Protein AF-A0A532B551-F1 (afdb_monomer)

pLDDT: mean 84.04, std 12.58, range [44.84, 96.31]

Foldseek 3Di:
DDPPDPVPPDDDCPDPDLLNLNVLVVVLVVQLVCLVVPHDPVRSVVSNVVSVVVSVVSVLVNCVVVVVVVCVVCVVVVVCCCVVPVVVVVVVVVLLQWPDDPVDPDTHGNGCPSVVCVVVVD

Structure (mmCIF, N/CA/C/O backbone):
data_AF-A0A532B551-F1
#
_entry.id   AF-A0A532B551-F1
#
loop_
_atom_site.group_PDB
_atom_site.id
_atom_site.type_symbol
_atom_site.label_atom_id
_atom_site.label_alt_id
_atom_site.label_comp_id
_atom_site.label_asym_id
_atom_site.label_entity_id
_atom_site.label_seq_id
_atom_site.pdbx_PDB_ins_code
_atom_site.Cartn_x
_atom_site.Cartn_y
_atom_site.Cartn_z
_atom_site.occupancy
_atom_site.B_iso_or_equiv
_atom_site.auth_seq_id
_atom_site.auth_comp_id
_atom_site.auth_asym_id
_atom_site.auth_atom_id
_atom_site.pdbx_PDB_model_num
ATOM 1 N N . MET A 1 1 ? 12.283 9.117 -51.053 1.00 44.84 1 MET A N 1
ATOM 2 C CA . MET A 1 1 ? 12.374 9.453 -49.616 1.00 44.84 1 MET A CA 1
ATOM 3 C C . MET A 1 1 ? 10.983 9.312 -49.015 1.00 44.84 1 MET A C 1
ATOM 5 O O . MET A 1 1 ? 10.201 10.249 -49.059 1.00 44.84 1 MET A O 1
ATOM 9 N N . THR A 1 2 ? 10.608 8.110 -48.581 1.00 48.84 2 THR A N 1
ATOM 10 C CA . THR A 1 2 ? 9.280 7.843 -48.010 1.00 48.84 2 THR A CA 1
ATOM 11 C C . THR A 1 2 ? 9.303 8.179 -46.524 1.00 48.84 2 THR A C 1
ATOM 13 O O . THR A 1 2 ? 10.006 7.529 -45.753 1.00 48.84 2 THR A O 1
ATOM 16 N N . ALA A 1 3 ? 8.567 9.220 -46.138 1.00 53.78 3 ALA A N 1
ATOM 17 C CA . ALA A 1 3 ? 8.387 9.612 -44.749 1.00 53.78 3 ALA A CA 1
ATOM 18 C C . ALA A 1 3 ? 7.660 8.487 -43.997 1.00 53.78 3 ALA A C 1
ATOM 20 O O . ALA A 1 3 ? 6.463 8.274 -44.181 1.00 53.78 3 ALA A O 1
ATOM 21 N N . VAL A 1 4 ? 8.396 7.742 -43.174 1.00 55.06 4 VAL A N 1
ATOM 22 C CA . VAL A 1 4 ? 7.812 6.784 -42.234 1.00 55.06 4 VAL A CA 1
ATOM 23 C C . VAL A 1 4 ? 7.022 7.598 -41.214 1.00 55.06 4 VAL A C 1
ATOM 25 O O . VAL A 1 4 ? 7.591 8.385 -40.459 1.00 55.06 4 VAL A O 1
ATOM 28 N N . SER A 1 5 ? 5.698 7.469 -41.248 1.00 45.75 5 SER A N 1
ATOM 29 C CA . SER A 1 5 ? 4.782 8.209 -40.386 1.00 45.75 5 SER A CA 1
ATOM 30 C C . SER A 1 5 ? 5.103 7.938 -38.911 1.00 45.75 5 SER A C 1
ATOM 32 O O . SER A 1 5 ? 5.041 6.805 -38.437 1.00 45.75 5 SER A O 1
ATOM 34 N N . SER A 1 6 ? 5.433 8.990 -38.165 1.00 52.47 6 SER A N 1
ATOM 35 C CA . SER A 1 6 ? 5.778 8.973 -36.734 1.00 52.47 6 SER A CA 1
ATOM 36 C C . SER A 1 6 ? 4.590 8.673 -35.800 1.00 52.47 6 SER A C 1
ATOM 38 O O . SER A 1 6 ? 4.718 8.736 -34.578 1.00 52.47 6 SER A O 1
ATOM 40 N N . THR A 1 7 ? 3.437 8.289 -36.349 1.00 48.28 7 THR A N 1
ATOM 41 C CA . THR A 1 7 ? 2.180 8.007 -35.640 1.00 48.28 7 THR A CA 1
ATOM 42 C C . THR A 1 7 ? 2.177 6.711 -34.815 1.00 48.28 7 THR A C 1
ATOM 44 O O . THR A 1 7 ? 1.197 6.446 -34.125 1.00 48.28 7 THR A O 1
ATOM 47 N N . LEU A 1 8 ? 3.255 5.914 -34.820 1.00 50.75 8 LEU A N 1
ATOM 48 C CA . LEU A 1 8 ? 3.333 4.622 -34.110 1.00 50.75 8 LEU A CA 1
ATOM 49 C C . LEU A 1 8 ? 4.104 4.648 -32.772 1.00 50.75 8 LEU A C 1
ATOM 51 O O . LEU A 1 8 ? 4.277 3.607 -32.143 1.00 50.75 8 LEU A O 1
ATOM 55 N N . LEU A 1 9 ? 4.566 5.811 -32.299 1.0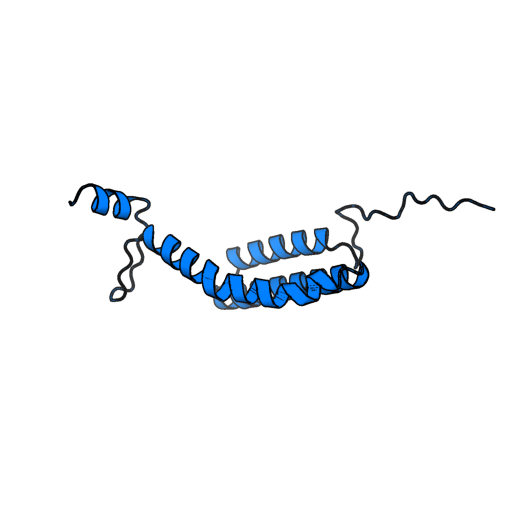0 56.19 9 LEU A N 1
ATOM 56 C CA . LEU A 1 9 ? 5.456 5.908 -31.125 1.00 56.19 9 LEU A CA 1
ATOM 57 C C . LEU A 1 9 ? 4.754 5.922 -29.756 1.00 56.19 9 LEU A C 1
ATOM 59 O O . LEU A 1 9 ? 5.426 5.940 -28.723 1.00 56.19 9 LEU A O 1
ATOM 63 N N . THR A 1 10 ? 3.420 5.892 -29.705 1.00 57.84 10 THR A N 1
ATOM 64 C CA . THR A 1 10 ? 2.677 5.816 -28.438 1.00 57.84 10 THR A CA 1
ATOM 65 C C . THR A 1 10 ? 1.976 4.461 -28.333 1.00 57.84 10 THR A C 1
ATOM 67 O O . THR A 1 10 ? 1.004 4.227 -29.052 1.00 57.84 10 THR A O 1
ATOM 70 N N . PRO A 1 11 ? 2.433 3.539 -27.463 1.00 58.88 11 PRO A N 1
ATOM 71 C CA . PRO A 1 11 ? 1.747 2.265 -27.286 1.00 58.88 11 PRO A CA 1
ATOM 72 C C . PRO A 1 11 ? 0.320 2.530 -26.807 1.00 58.88 11 PRO A C 1
ATOM 74 O O . PRO A 1 11 ? 0.107 3.247 -25.824 1.00 58.88 11 PRO A O 1
ATOM 77 N N . ARG A 1 12 ? -0.664 1.932 -27.484 1.00 69.62 12 ARG A N 1
ATOM 78 C CA . ARG A 1 12 ? -2.026 1.842 -26.949 1.00 69.62 12 ARG A CA 1
ATOM 79 C C . ARG A 1 12 ? -1.975 1.164 -25.581 1.00 69.62 12 ARG A C 1
ATOM 81 O O . ARG A 1 12 ? -1.184 0.249 -25.374 1.00 69.62 12 ARG A O 1
ATOM 88 N N . LEU A 1 13 ? -2.845 1.585 -24.663 1.00 61.78 13 LEU A N 1
ATOM 89 C CA . LEU A 1 13 ? -2.905 1.055 -23.293 1.00 61.78 13 LEU A CA 1
ATOM 90 C C . LEU A 1 13 ? -3.001 -0.478 -23.248 1.00 61.78 13 LEU A C 1
ATOM 92 O O . LEU A 1 13 ? -2.444 -1.089 -22.346 1.00 61.78 13 LEU A O 1
ATOM 96 N N . THR A 1 14 ? -3.636 -1.088 -24.248 1.00 67.88 14 THR A N 1
ATOM 97 C CA . THR A 1 14 ? -3.858 -2.534 -24.374 1.00 67.88 14 THR A CA 1
ATOM 98 C C . THR A 1 14 ? -2.829 -3.259 -25.244 1.00 67.88 14 THR A C 1
ATOM 100 O O . THR A 1 14 ? -2.946 -4.464 -25.451 1.00 67.88 14 THR A O 1
ATOM 103 N N . ALA A 1 15 ? -1.823 -2.560 -25.778 1.00 74.06 15 ALA A N 1
ATOM 104 C CA . ALA A 1 15 ? -0.802 -3.193 -26.602 1.00 74.06 15 ALA A CA 1
ATOM 105 C C . ALA A 1 15 ? 0.073 -4.107 -25.731 1.00 74.06 15 ALA A C 1
ATOM 107 O O . ALA A 1 15 ? 0.720 -3.641 -24.786 1.00 74.06 15 ALA A O 1
ATOM 108 N N . VAL A 1 16 ? 0.094 -5.400 -26.063 1.00 70.06 16 VAL A N 1
ATOM 109 C CA . VAL A 1 16 ? 0.930 -6.410 -25.404 1.00 70.06 16 VAL A CA 1
ATOM 110 C C . VAL A 1 16 ? 2.352 -6.279 -25.945 1.00 70.06 16 VAL A C 1
ATOM 112 O O . VAL A 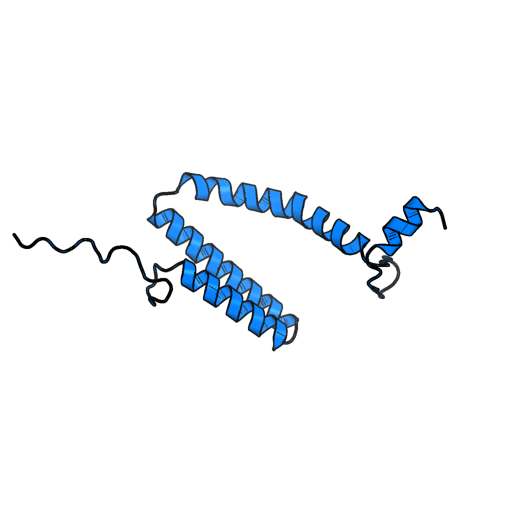1 16 ? 2.759 -6.965 -26.876 1.00 70.06 16 VAL A O 1
ATOM 115 N N . VAL A 1 17 ? 3.091 -5.317 -25.396 1.00 71.88 17 VAL A N 1
ATOM 116 C CA . VAL A 1 17 ? 4.489 -5.048 -25.747 1.00 71.88 17 VAL A CA 1
ATOM 117 C C . VAL A 1 17 ? 5.277 -4.856 -24.458 1.00 71.88 17 VAL A C 1
ATOM 119 O O . VAL A 1 17 ? 4.804 -4.191 -23.536 1.00 71.88 17 VAL A O 1
ATOM 122 N N . ALA A 1 18 ? 6.503 -5.381 -24.403 1.00 64.81 18 ALA A N 1
ATOM 123 C CA . ALA A 1 18 ? 7.356 -5.369 -23.210 1.00 64.81 18 ALA A CA 1
ATOM 124 C C . ALA A 1 18 ? 7.613 -3.967 -22.610 1.00 64.81 18 ALA A C 1
ATOM 126 O O . ALA A 1 18 ? 7.991 -3.851 -21.450 1.00 64.81 18 ALA A O 1
ATOM 127 N N . HIS A 1 19 ? 7.397 -2.887 -23.370 1.00 69.19 19 HIS A N 1
ATOM 128 C CA . HIS A 1 19 ? 7.596 -1.511 -22.903 1.00 69.19 19 HIS A CA 1
ATOM 129 C C . HIS A 1 19 ? 6.322 -0.829 -22.358 1.00 69.19 19 HIS A C 1
ATOM 131 O O . HIS A 1 19 ? 6.354 0.363 -22.025 1.00 69.19 19 HIS A O 1
ATOM 137 N N . ASN A 1 20 ? 5.185 -1.530 -22.294 1.00 80.19 20 ASN A N 1
ATOM 138 C CA . ASN A 1 20 ? 3.919 -0.969 -21.820 1.00 80.19 20 ASN A CA 1
ATOM 139 C C . ASN A 1 20 ? 3.773 -1.105 -20.293 1.00 80.19 20 ASN A C 1
ATOM 141 O O . ASN A 1 20 ? 3.027 -1.935 -19.776 1.00 80.19 20 ASN A O 1
ATOM 145 N N . TRP A 1 21 ? 4.483 -0.244 -19.561 1.00 76.94 21 TRP A N 1
ATOM 146 C CA . TRP A 1 21 ? 4.469 -0.225 -18.092 1.00 76.94 21 TRP A CA 1
ATOM 147 C C . TRP A 1 21 ? 3.070 0.021 -17.490 1.00 76.94 21 TRP A C 1
ATOM 149 O O . TRP A 1 21 ? 2.787 -0.449 -16.393 1.00 76.94 21 TRP A O 1
ATOM 159 N N . LYS A 1 22 ? 2.167 0.704 -18.213 1.00 79.69 22 LYS A N 1
ATOM 160 C CA . LYS A 1 22 ? 0.785 0.948 -17.762 1.00 79.69 22 LYS A CA 1
ATOM 161 C C . LYS A 1 22 ? -0.035 -0.342 -17.724 1.00 79.69 22 LYS A C 1
ATOM 163 O O . LYS A 1 22 ? -0.751 -0.580 -16.756 1.00 79.69 22 LYS A O 1
ATOM 168 N N . LEU A 1 23 ? 0.104 -1.185 -18.750 1.00 82.94 23 LEU A N 1
ATOM 169 C CA . LEU A 1 23 ? -0.520 -2.508 -18.780 1.00 82.94 23 LEU A CA 1
ATOM 170 C C . LEU A 1 23 ? 0.059 -3.411 -17.689 1.00 82.94 23 LEU A C 1
ATOM 172 O O . LEU A 1 23 ? -0.702 -4.104 -17.025 1.00 82.94 23 LEU A O 1
ATOM 176 N N . ALA A 1 24 ? 1.372 -3.348 -17.446 1.00 81.50 24 ALA A N 1
ATOM 177 C CA . ALA A 1 24 ? 2.004 -4.104 -16.364 1.00 81.50 24 ALA A CA 1
ATOM 178 C C . ALA A 1 24 ? 1.411 -3.756 -14.986 1.00 81.50 24 ALA A C 1
ATOM 180 O O . ALA A 1 24 ? 1.109 -4.661 -14.213 1.00 81.50 24 ALA A O 1
ATOM 181 N N . ILE A 1 25 ? 1.169 -2.470 -14.699 1.00 83.94 25 ILE A N 1
ATOM 182 C CA . ILE A 1 25 ? 0.495 -2.050 -13.458 1.00 83.94 25 ILE A CA 1
ATOM 183 C C . ILE A 1 25 ? -0.935 -2.573 -13.407 1.00 83.94 25 ILE A C 1
ATOM 185 O O . ILE A 1 25 ? -1.335 -3.133 -12.393 1.00 83.94 25 ILE A O 1
ATOM 189 N N . ALA A 1 26 ? -1.704 -2.406 -14.485 1.00 85.06 26 ALA A N 1
ATOM 190 C CA . ALA A 1 26 ? -3.090 -2.860 -14.520 1.00 85.06 26 ALA A CA 1
ATOM 191 C C . ALA A 1 26 ? -3.188 -4.373 -14.267 1.00 85.06 26 ALA A C 1
ATOM 193 O O . ALA A 1 26 ? -3.973 -4.811 -13.428 1.00 85.06 26 ALA A O 1
ATOM 194 N N . VAL A 1 27 ? -2.333 -5.162 -14.921 1.00 85.69 27 VAL A N 1
ATOM 195 C CA . VAL A 1 27 ? -2.238 -6.610 -14.702 1.00 85.69 27 VAL A CA 1
ATOM 196 C C . VAL A 1 27 ? -1.826 -6.916 -13.266 1.00 85.69 27 VAL A C 1
ATOM 198 O O . VAL A 1 27 ? -2.460 -7.747 -12.627 1.00 85.69 27 VAL A O 1
ATOM 201 N N . ALA A 1 28 ? -0.818 -6.232 -12.724 1.00 85.12 28 ALA A N 1
ATOM 202 C CA . ALA A 1 28 ? -0.366 -6.474 -11.359 1.00 85.12 28 ALA A CA 1
ATOM 203 C C . ALA A 1 28 ? -1.445 -6.168 -10.311 1.00 85.12 28 ALA A C 1
ATOM 205 O O . ALA A 1 28 ? -1.588 -6.925 -9.350 1.00 85.12 28 ALA A O 1
ATOM 206 N N . VAL A 1 29 ? -2.234 -5.107 -10.507 1.00 88.19 29 VAL A N 1
ATOM 207 C CA . VAL A 1 29 ? -3.381 -4.774 -9.649 1.00 88.19 29 VAL A CA 1
ATOM 208 C C . VAL A 1 29 ? -4.432 -5.881 -9.713 1.00 88.19 29 VAL A C 1
ATOM 210 O O . VAL A 1 29 ? -4.873 -6.361 -8.671 1.00 88.19 29 VAL A O 1
ATOM 213 N N . VAL A 1 30 ? -4.783 -6.338 -10.918 1.00 88.31 30 VAL A N 1
ATOM 214 C CA . VAL A 1 30 ? -5.769 -7.412 -11.118 1.00 88.31 30 VAL A CA 1
ATOM 215 C C . VAL A 1 30 ? -5.293 -8.726 -10.492 1.00 88.31 30 VAL A C 1
ATOM 217 O O . VAL A 1 30 ? -6.028 -9.334 -9.719 1.00 88.31 30 VAL A O 1
ATOM 220 N N . VAL A 1 31 ? -4.051 -9.140 -10.756 1.00 88.88 31 VAL A N 1
ATOM 221 C CA . VAL A 1 31 ? -3.457 -10.364 -10.192 1.00 88.88 31 VAL A CA 1
ATOM 222 C C . VAL A 1 31 ? -3.420 -10.300 -8.666 1.00 88.88 31 VAL A C 1
ATOM 224 O O . VAL A 1 31 ? -3.758 -11.280 -8.001 1.00 88.88 31 VAL A O 1
ATOM 227 N N . SER A 1 32 ? -3.071 -9.143 -8.101 1.00 84.56 32 SER A N 1
ATOM 228 C CA . SER A 1 32 ? -3.031 -8.955 -6.648 1.00 84.56 32 SER A CA 1
ATOM 229 C C . SER A 1 32 ? -4.432 -9.037 -6.034 1.00 84.56 32 SER A C 1
ATOM 231 O O . SER A 1 32 ? -4.618 -9.733 -5.038 1.00 84.56 32 SER A O 1
ATOM 233 N N . ALA A 1 33 ? -5.434 -8.400 -6.649 1.00 88.06 33 ALA A N 1
ATOM 234 C CA . ALA A 1 33 ? -6.821 -8.453 -6.185 1.00 88.06 33 ALA A CA 1
ATOM 235 C C . ALA A 1 33 ? -7.394 -9.880 -6.224 1.00 88.06 33 ALA A C 1
ATOM 237 O O . ALA A 1 33 ? -7.979 -10.337 -5.242 1.00 88.06 33 ALA A O 1
ATOM 238 N N . ILE A 1 34 ? -7.164 -10.609 -7.321 1.00 87.44 34 ILE A N 1
ATOM 239 C CA . ILE A 1 34 ? -7.600 -12.006 -7.467 1.00 87.44 34 ILE A CA 1
ATOM 240 C C . ILE A 1 34 ? -6.925 -12.891 -6.412 1.00 87.44 34 ILE A C 1
ATOM 242 O O . ILE A 1 34 ? -7.582 -13.716 -5.781 1.00 87.44 34 ILE A O 1
ATOM 246 N N . SER A 1 35 ? -5.629 -12.684 -6.172 1.00 83.69 35 SER A N 1
ATOM 247 C CA . SER A 1 35 ? -4.873 -13.467 -5.188 1.00 83.69 35 SER A CA 1
ATOM 248 C C . SER A 1 35 ? -5.345 -13.224 -3.757 1.00 83.69 35 SER A C 1
ATOM 250 O O . SER A 1 35 ? -5.412 -14.163 -2.970 1.00 83.69 35 SER A O 1
ATOM 252 N N . MET A 1 36 ? -5.693 -11.985 -3.404 1.00 82.50 36 MET A N 1
ATOM 253 C CA . MET A 1 36 ? -6.242 -11.667 -2.080 1.00 82.50 36 MET A CA 1
ATOM 254 C C . MET A 1 36 ? -7.640 -12.257 -1.863 1.00 82.50 36 MET A C 1
ATOM 256 O O . MET A 1 36 ? -7.958 -12.648 -0.746 1.00 82.50 36 MET A O 1
ATOM 260 N N . ALA A 1 37 ? -8.465 -12.333 -2.910 1.00 88.81 37 ALA A N 1
ATOM 261 C CA . ALA A 1 37 ? -9.833 -12.836 -2.797 1.00 88.81 37 ALA A CA 1
ATOM 262 C C . ALA A 1 37 ? -9.936 -14.372 -2.845 1.00 88.81 37 ALA A C 1
ATOM 264 O O . ALA A 1 37 ? -10.864 -14.935 -2.269 1.00 88.81 37 ALA A O 1
ATOM 265 N N . GLY A 1 38 ? -9.024 -15.045 -3.557 1.00 87.25 38 GLY A N 1
ATOM 266 C CA . GLY A 1 38 ? -9.164 -16.467 -3.891 1.00 87.25 38 GLY A CA 1
ATOM 267 C C . GLY A 1 38 ? -8.184 -17.426 -3.215 1.00 87.25 38 GLY A C 1
ATOM 268 O O . GLY A 1 38 ? -8.368 -18.635 -3.333 1.00 87.25 38 GLY A O 1
ATOM 269 N N . LEU A 1 39 ? -7.136 -16.931 -2.546 1.00 88.94 39 LEU A N 1
ATOM 270 C CA . LEU A 1 39 ? -6.067 -17.772 -1.995 1.00 88.94 39 LEU A CA 1
ATOM 271 C C . LEU A 1 39 ? -5.943 -17.641 -0.468 1.00 88.94 39 LEU A C 1
ATOM 273 O O . LEU A 1 39 ? -6.309 -16.613 0.102 1.00 88.94 39 LEU A O 1
ATOM 277 N N . PRO A 1 40 ? -5.390 -18.664 0.215 1.00 91.12 40 PRO A N 1
ATOM 278 C CA . PRO A 1 40 ? -5.004 -18.546 1.616 1.00 91.12 40 PRO A CA 1
ATOM 279 C C . PRO A 1 40 ? -3.988 -17.417 1.815 1.00 91.12 40 PRO A C 1
ATOM 281 O O . PRO A 1 40 ? -3.074 -17.260 1.005 1.00 91.12 40 PRO A O 1
ATOM 284 N N . ALA A 1 41 ? -4.077 -16.704 2.943 1.00 86.62 41 ALA A N 1
ATOM 285 C CA . ALA A 1 41 ? -3.240 -15.534 3.238 1.00 86.62 41 ALA A CA 1
ATOM 286 C C . ALA A 1 41 ? -1.729 -15.791 3.078 1.00 86.62 41 ALA A C 1
ATOM 288 O O . ALA A 1 41 ? -1.003 -14.929 2.583 1.00 86.62 41 ALA A O 1
ATOM 289 N N . ALA A 1 42 ? -1.264 -16.994 3.433 1.00 88.69 42 ALA A N 1
ATOM 290 C CA . ALA A 1 42 ? 0.131 -17.397 3.267 1.00 88.69 42 ALA A CA 1
ATOM 291 C C . ALA A 1 42 ? 0.585 -17.368 1.797 1.00 88.69 42 ALA A C 1
ATOM 293 O O . ALA A 1 42 ? 1.715 -16.986 1.513 1.00 88.69 42 ALA A O 1
ATOM 294 N N . VAL A 1 43 ? -0.292 -17.740 0.861 1.00 87.94 43 VAL A N 1
ATOM 295 C CA . VAL A 1 43 ? -0.003 -17.738 -0.579 1.00 87.94 43 VAL A CA 1
ATOM 296 C C . VAL A 1 43 ? -0.196 -16.338 -1.154 1.00 87.94 43 VAL A C 1
ATOM 298 O O . VAL A 1 43 ? 0.668 -15.857 -1.888 1.00 87.94 43 VAL A O 1
ATOM 301 N N . SER A 1 44 ? -1.282 -15.649 -0.784 1.00 86.75 44 SER A N 1
ATOM 302 C CA . SER A 1 44 ? -1.567 -14.289 -1.260 1.00 86.75 44 SER A CA 1
ATOM 303 C C . SER A 1 44 ? -0.427 -13.322 -0.936 1.00 86.75 44 SER A C 1
ATOM 305 O O . SER A 1 44 ? -0.091 -12.493 -1.777 1.00 86.75 44 SER A O 1
ATOM 307 N N . PHE A 1 45 ? 0.215 -13.460 0.231 1.00 87.00 45 PHE A N 1
ATOM 308 C CA . PHE A 1 45 ? 1.376 -12.652 0.617 1.00 87.00 45 PHE A CA 1
ATOM 309 C C . PHE A 1 45 ? 2.527 -12.752 -0.397 1.00 87.00 45 PHE A C 1
ATOM 311 O O . PHE A 1 45 ? 3.000 -11.730 -0.898 1.00 87.00 45 PHE A O 1
ATOM 318 N N . TRP A 1 46 ? 2.945 -13.973 -0.746 1.00 90.56 46 TRP A N 1
ATOM 319 C CA . TRP A 1 46 ? 4.037 -14.187 -1.700 1.00 90.56 46 TRP A CA 1
ATOM 320 C C . TRP A 1 46 ? 3.672 -13.728 -3.105 1.00 90.56 46 TRP A C 1
ATOM 322 O O . TRP A 1 46 ? 4.508 -13.131 -3.784 1.00 90.56 46 TRP A O 1
ATOM 332 N N . VAL A 1 47 ? 2.427 -13.965 -3.530 1.00 89.19 47 VAL A N 1
ATOM 333 C CA . VAL A 1 47 ? 1.974 -13.536 -4.856 1.00 89.19 47 VAL A CA 1
ATOM 334 C C . VAL A 1 47 ? 1.974 -12.016 -4.953 1.00 89.19 47 VAL A C 1
ATOM 336 O O . VAL A 1 47 ? 2.588 -11.488 -5.873 1.00 89.19 47 VAL A O 1
ATOM 339 N N . VAL A 1 48 ? 1.379 -11.313 -3.984 1.00 87.69 48 VAL A N 1
ATOM 340 C CA . VAL A 1 48 ? 1.353 -9.840 -3.951 1.00 87.69 48 VAL A CA 1
ATOM 341 C C . VAL A 1 48 ? 2.768 -9.261 -3.885 1.00 87.69 48 VAL A C 1
ATOM 343 O O . VAL A 1 48 ? 3.074 -8.303 -4.597 1.00 87.69 48 VAL A O 1
ATOM 346 N N . GLY A 1 49 ? 3.653 -9.859 -3.082 1.00 89.06 49 GLY A N 1
ATOM 347 C CA . GLY A 1 49 ? 5.063 -9.472 -3.026 1.00 89.06 49 GLY A CA 1
ATOM 348 C C . GLY A 1 49 ? 5.767 -9.629 -4.377 1.00 89.06 49 GLY A C 1
ATOM 349 O O . GLY A 1 49 ? 6.465 -8.715 -4.824 1.00 89.06 49 GLY A O 1
ATOM 350 N N . ALA A 1 50 ? 5.533 -10.744 -5.072 1.00 89.94 50 ALA A N 1
ATOM 351 C CA . ALA A 1 50 ? 6.085 -10.989 -6.399 1.00 89.94 50 ALA A CA 1
ATOM 352 C C . ALA A 1 50 ? 5.543 -9.997 -7.442 1.00 89.94 50 ALA A C 1
ATOM 354 O O . ALA A 1 50 ? 6.331 -9.432 -8.205 1.00 89.94 50 ALA A O 1
ATOM 355 N N . THR A 1 51 ? 4.235 -9.710 -7.461 1.00 89.75 51 THR A N 1
ATOM 356 C CA . THR A 1 51 ? 3.676 -8.691 -8.368 1.00 89.75 51 THR A CA 1
ATOM 357 C C . THR A 1 51 ? 4.238 -7.306 -8.077 1.00 89.75 51 THR A C 1
ATOM 359 O O . THR A 1 51 ? 4.587 -6.590 -9.016 1.00 89.75 51 THR A O 1
ATOM 362 N N . ALA A 1 52 ? 4.382 -6.927 -6.806 1.00 87.75 52 ALA A N 1
ATOM 363 C CA . ALA A 1 52 ? 4.982 -5.650 -6.428 1.00 87.75 52 ALA A CA 1
ATOM 364 C C . ALA A 1 52 ? 6.442 -5.538 -6.907 1.00 87.75 52 ALA A C 1
ATOM 366 O O . ALA A 1 52 ? 6.823 -4.514 -7.480 1.00 87.75 52 ALA A O 1
ATOM 367 N N . ALA A 1 53 ? 7.238 -6.601 -6.752 1.00 88.88 53 ALA A N 1
ATOM 368 C CA . ALA A 1 53 ? 8.618 -6.649 -7.234 1.00 88.88 53 ALA A CA 1
ATOM 369 C C . ALA A 1 53 ? 8.703 -6.535 -8.767 1.00 88.88 53 ALA A C 1
ATOM 371 O O . ALA A 1 53 ? 9.526 -5.779 -9.288 1.00 88.88 53 ALA A O 1
ATOM 372 N N . LEU A 1 54 ? 7.819 -7.223 -9.497 1.00 87.62 54 LEU A N 1
ATOM 373 C CA . LEU A 1 54 ? 7.745 -7.132 -10.959 1.00 87.62 54 LEU A CA 1
ATOM 374 C C . LEU A 1 54 ? 7.360 -5.725 -11.432 1.00 87.62 54 LEU A C 1
ATOM 376 O O . LEU A 1 54 ? 7.943 -5.218 -12.392 1.00 87.62 54 LEU A O 1
ATOM 380 N N . VAL A 1 55 ? 6.425 -5.065 -10.743 1.00 87.19 55 VAL A N 1
ATOM 381 C CA . VAL A 1 55 ? 6.060 -3.670 -11.026 1.00 87.19 55 VAL A CA 1
ATOM 382 C C . VAL A 1 55 ? 7.250 -2.744 -10.781 1.00 87.19 55 VAL A C 1
ATOM 384 O O . VAL A 1 55 ? 7.581 -1.945 -11.656 1.00 87.19 55 VAL A O 1
ATOM 387 N N . ALA A 1 56 ? 7.940 -2.879 -9.647 1.00 86.88 56 ALA A N 1
ATOM 388 C CA . ALA A 1 56 ? 9.134 -2.091 -9.342 1.00 86.88 56 ALA A CA 1
ATOM 389 C C . ALA A 1 56 ? 10.247 -2.290 -10.387 1.00 86.88 56 ALA A C 1
ATOM 391 O O . ALA A 1 56 ? 10.847 -1.314 -10.848 1.00 86.88 56 ALA A O 1
ATOM 392 N N . ALA A 1 57 ? 10.485 -3.529 -10.826 1.00 86.38 57 ALA A N 1
ATOM 393 C CA . ALA A 1 57 ? 11.432 -3.830 -11.897 1.00 86.38 57 ALA A CA 1
ATOM 394 C C . ALA A 1 57 ? 11.012 -3.175 -13.224 1.00 86.38 57 ALA A C 1
ATOM 396 O O . ALA A 1 57 ? 11.825 -2.504 -13.862 1.00 86.38 57 ALA A O 1
ATOM 397 N N . ALA A 1 58 ? 9.736 -3.283 -13.610 1.00 84.38 58 ALA A N 1
ATOM 398 C CA . ALA A 1 58 ? 9.210 -2.641 -14.813 1.00 84.38 58 ALA A CA 1
ATOM 399 C C . ALA A 1 58 ? 9.358 -1.110 -14.765 1.00 84.38 58 ALA A C 1
ATOM 401 O O . ALA A 1 58 ? 9.748 -0.497 -15.762 1.00 84.38 58 ALA A O 1
ATOM 402 N N . PHE A 1 59 ? 9.114 -0.488 -13.607 1.00 84.00 59 PHE A N 1
ATOM 403 C CA . PHE A 1 59 ? 9.350 0.941 -13.392 1.00 84.00 59 PHE A CA 1
ATOM 404 C C . PHE A 1 59 ? 10.825 1.310 -13.515 1.00 84.00 59 PHE A C 1
ATOM 406 O O . PHE A 1 59 ? 11.145 2.279 -14.202 1.00 84.00 59 PHE A O 1
ATOM 413 N N . THR A 1 60 ? 11.712 0.533 -12.895 1.00 84.25 60 THR A N 1
ATOM 414 C CA . THR A 1 60 ? 13.162 0.771 -12.901 1.00 84.25 60 THR A CA 1
ATOM 415 C C . THR A 1 60 ? 13.713 0.680 -14.323 1.00 84.25 60 THR A C 1
ATOM 417 O O . THR A 1 60 ? 14.385 1.600 -14.788 1.00 84.25 60 THR A O 1
ATOM 420 N N . VAL A 1 61 ? 13.343 -0.371 -15.063 1.00 83.00 61 VAL A N 1
ATOM 421 C CA . VAL A 1 61 ? 13.712 -0.563 -16.475 1.00 83.00 61 VAL A CA 1
ATOM 422 C C . VAL A 1 61 ? 13.142 0.553 -17.351 1.00 83.00 61 VAL A C 1
ATOM 424 O O . VAL A 1 61 ? 13.848 1.096 -18.202 1.00 83.00 61 VAL A O 1
ATOM 427 N N . ASN A 1 62 ? 11.880 0.938 -17.144 1.00 82.00 62 ASN A N 1
ATOM 428 C CA . ASN A 1 62 ? 11.258 2.022 -17.902 1.00 82.00 62 ASN A CA 1
ATOM 429 C C . ASN A 1 62 ? 11.915 3.383 -17.616 1.00 82.00 62 ASN A C 1
ATOM 431 O O . ASN A 1 62 ? 12.126 4.159 -18.546 1.00 82.00 62 ASN A O 1
ATOM 435 N N . ALA A 1 63 ? 12.255 3.680 -16.364 1.00 81.62 63 ALA A N 1
ATOM 436 C CA . ALA A 1 63 ? 12.903 4.931 -15.990 1.00 81.62 63 ALA A CA 1
ATOM 437 C C . ALA A 1 63 ? 14.361 4.991 -16.479 1.00 81.62 63 ALA A C 1
ATOM 439 O O . ALA A 1 63 ? 14.773 6.027 -17.001 1.00 81.62 63 ALA A O 1
ATOM 440 N N . TYR A 1 64 ? 15.091 3.872 -16.440 1.00 79.12 64 TYR A N 1
ATOM 441 C CA . TYR A 1 64 ? 16.421 3.750 -17.046 1.00 79.12 64 TYR A CA 1
ATOM 442 C C . TYR A 1 64 ? 16.370 3.961 -18.570 1.00 79.12 64 TYR A C 1
ATOM 444 O O . TYR A 1 64 ? 17.128 4.758 -19.119 1.00 79.12 64 TYR A O 1
ATOM 452 N N . ARG A 1 65 ? 15.409 3.324 -19.261 1.00 78.44 65 ARG A N 1
ATOM 453 C CA . ARG A 1 65 ? 15.205 3.463 -20.718 1.00 78.44 65 ARG A CA 1
ATOM 454 C C . ARG A 1 65 ? 14.823 4.886 -21.138 1.00 78.44 65 ARG A C 1
ATOM 456 O O . ARG A 1 65 ? 15.134 5.293 -22.250 1.00 78.44 65 ARG A O 1
ATOM 463 N N . ARG A 1 66 ? 14.128 5.632 -20.278 1.00 79.00 66 ARG A N 1
ATOM 464 C CA . ARG A 1 66 ? 13.717 7.024 -20.532 1.00 79.00 66 ARG A CA 1
ATOM 465 C C . ARG A 1 66 ? 14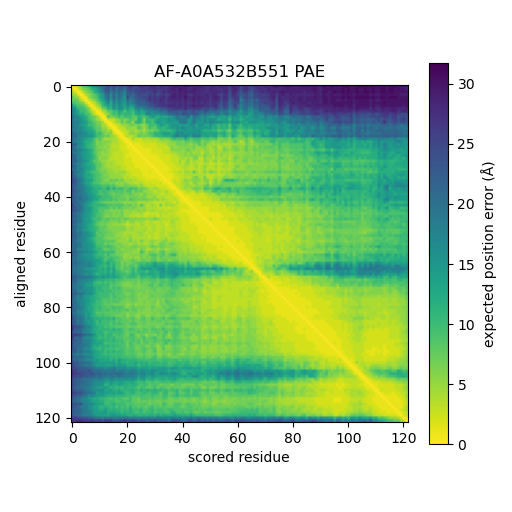.736 8.058 -20.032 1.00 79.00 66 ARG A C 1
ATOM 467 O O . ARG A 1 66 ? 14.404 9.235 -19.965 1.00 79.00 66 ARG A O 1
ATOM 474 N N . HIS A 1 67 ? 15.951 7.627 -19.680 1.00 77.50 67 HIS A N 1
ATOM 475 C CA . HIS A 1 67 ? 17.035 8.476 -19.174 1.00 77.50 67 HIS A CA 1
ATOM 476 C C . HIS A 1 67 ? 16.685 9.289 -17.906 1.00 77.50 67 HIS A C 1
ATOM 478 O O . HIS A 1 67 ? 17.299 10.318 -17.632 1.00 77.50 67 HIS A O 1
ATOM 484 N N . TYR A 1 68 ? 15.747 8.814 -17.075 1.00 79.44 68 TYR A N 1
ATOM 485 C CA . TYR A 1 68 ? 15.393 9.431 -15.786 1.00 79.44 68 TYR A CA 1
ATOM 486 C C . TYR A 1 68 ? 16.299 8.943 -14.641 1.00 79.44 68 TYR A C 1
ATOM 488 O O . TYR A 1 68 ? 15.825 8.480 -13.602 1.00 79.44 68 TYR A O 1
ATOM 496 N N . PHE A 1 69 ? 17.619 9.041 -14.815 1.00 79.38 69 PHE A N 1
ATOM 497 C CA . PHE A 1 69 ? 18.593 8.524 -13.842 1.00 79.38 69 PHE A CA 1
ATOM 498 C C . PHE A 1 69 ? 18.494 9.194 -12.466 1.00 79.38 69 PHE A C 1
ATOM 500 O O . PHE A 1 69 ? 18.622 8.518 -11.450 1.00 79.38 69 PHE A O 1
ATOM 507 N N . GLY A 1 70 ? 18.193 10.497 -12.420 1.00 87.19 70 GLY A N 1
ATOM 508 C CA . GLY A 1 70 ? 18.044 11.224 -11.156 1.00 87.19 70 GLY A CA 1
ATOM 509 C C . GLY A 1 70 ? 16.954 10.635 -10.255 1.00 87.19 70 GLY A C 1
ATOM 510 O O . GLY A 1 70 ? 17.170 10.454 -9.062 1.00 87.19 70 GLY A O 1
ATOM 511 N N . ALA A 1 71 ? 15.811 10.245 -10.827 1.00 85.88 71 ALA A N 1
ATOM 512 C CA . ALA A 1 71 ? 14.722 9.644 -10.059 1.00 85.88 71 ALA A CA 1
ATOM 513 C C . ALA A 1 71 ? 15.090 8.252 -9.515 1.00 85.88 71 ALA A C 1
ATOM 515 O O . ALA A 1 71 ? 14.730 7.936 -8.384 1.00 85.88 71 ALA A O 1
ATOM 516 N N . LEU A 1 72 ? 15.844 7.442 -10.274 1.00 88.44 72 LEU A N 1
ATOM 517 C CA . LEU A 1 72 ? 16.322 6.132 -9.808 1.00 88.44 72 LEU A CA 1
ATOM 518 C C . LEU A 1 72 ? 17.239 6.241 -8.586 1.00 88.44 72 LEU A C 1
ATOM 520 O O . LEU A 1 72 ? 17.199 5.368 -7.727 1.00 88.44 72 LEU A O 1
ATOM 524 N N . LEU A 1 73 ? 18.064 7.289 -8.514 1.00 91.06 73 LEU A N 1
ATOM 525 C CA . LEU A 1 73 ? 18.997 7.485 -7.401 1.00 91.06 73 LEU A CA 1
ATOM 526 C C . LEU A 1 73 ? 18.279 7.907 -6.115 1.00 91.06 73 LEU A C 1
ATOM 528 O O . LEU A 1 73 ? 18.675 7.503 -5.025 1.00 91.06 73 LEU A O 1
ATOM 532 N N . VAL A 1 74 ? 17.209 8.695 -6.237 1.00 92.25 74 VAL A N 1
ATOM 533 C CA . VAL A 1 74 ? 16.459 9.218 -5.083 1.00 92.25 74 VAL A CA 1
ATOM 534 C C . VAL A 1 74 ? 15.359 8.248 -4.624 1.00 92.25 74 VAL A C 1
ATOM 536 O O . VAL A 1 74 ? 15.005 8.231 -3.444 1.00 92.25 74 VAL A O 1
ATOM 539 N N . ALA A 1 75 ? 14.840 7.396 -5.514 1.00 92.00 75 ALA A N 1
ATOM 540 C CA . ALA A 1 75 ? 13.749 6.469 -5.206 1.00 92.00 75 ALA A CA 1
ATOM 541 C C . ALA A 1 75 ? 14.009 5.544 -3.994 1.00 92.00 75 ALA A C 1
ATOM 543 O O . ALA A 1 75 ? 13.107 5.439 -3.161 1.00 92.00 75 ALA A O 1
ATOM 544 N N . PRO A 1 76 ? 15.196 4.923 -3.810 1.00 92.25 76 PRO A N 1
ATOM 545 C CA . PRO A 1 76 ? 15.473 4.099 -2.631 1.00 92.25 76 PRO A CA 1
ATOM 546 C C . PRO A 1 76 ? 15.400 4.896 -1.325 1.00 92.25 76 PRO A C 1
ATOM 548 O O . PRO A 1 76 ? 14.841 4.416 -0.342 1.00 92.25 76 PRO A O 1
ATOM 551 N N . ALA A 1 77 ? 15.905 6.133 -1.322 1.00 95.19 77 ALA A N 1
ATOM 552 C CA . ALA A 1 77 ? 15.851 7.002 -0.150 1.00 95.19 77 ALA A CA 1
ATOM 553 C C . ALA A 1 77 ? 14.402 7.381 0.199 1.00 95.19 77 ALA A C 1
ATOM 555 O O . ALA A 1 77 ? 14.000 7.276 1.356 1.00 95.19 77 ALA A O 1
ATOM 556 N N . ILE A 1 78 ? 13.592 7.748 -0.802 1.00 94.62 78 ILE A N 1
ATOM 557 C CA . ILE A 1 78 ? 12.160 8.035 -0.608 1.00 94.62 78 ILE A CA 1
ATOM 558 C C . ILE A 1 78 ? 11.422 6.798 -0.089 1.00 94.62 78 ILE A C 1
ATOM 560 O O . ILE A 1 78 ? 10.603 6.920 0.820 1.00 94.62 78 ILE A O 1
ATOM 564 N N . ALA A 1 79 ? 11.713 5.611 -0.628 1.00 93.56 79 ALA A N 1
ATOM 565 C CA . ALA A 1 79 ? 11.090 4.369 -0.180 1.00 93.56 79 ALA A CA 1
ATOM 566 C C . ALA A 1 79 ? 11.390 4.092 1.300 1.00 93.56 79 ALA A C 1
ATOM 568 O O . ALA A 1 79 ? 10.470 3.812 2.066 1.00 93.56 79 ALA A O 1
ATOM 569 N N . VAL A 1 80 ? 12.649 4.243 1.727 1.00 96.00 80 VAL A N 1
ATOM 570 C CA . VAL A 1 80 ? 13.031 4.093 3.140 1.00 96.00 80 VAL A CA 1
ATOM 571 C C . VAL A 1 80 ? 12.333 5.135 4.013 1.00 96.00 80 VAL A C 1
ATOM 573 O O . VAL A 1 80 ? 11.766 4.775 5.042 1.00 96.00 80 VAL A O 1
ATOM 576 N N . LEU A 1 81 ? 12.310 6.406 3.599 1.00 95.62 81 LEU A N 1
ATOM 577 C CA . LEU A 1 81 ? 11.608 7.462 4.334 1.00 95.62 81 LEU A CA 1
ATOM 578 C C . LEU A 1 81 ? 10.119 7.145 4.498 1.00 95.62 81 LEU A C 1
ATOM 580 O O . LEU A 1 81 ? 9.585 7.272 5.600 1.00 95.62 81 LEU A O 1
ATOM 584 N N . PHE A 1 82 ? 9.461 6.693 3.431 1.00 95.56 82 PHE A N 1
ATOM 585 C CA . PHE A 1 82 ? 8.052 6.315 3.457 1.00 95.56 82 PHE A CA 1
ATOM 586 C C . PHE A 1 82 ? 7.802 5.133 4.404 1.00 95.56 82 PHE A C 1
ATOM 588 O O . PHE A 1 82 ? 6.915 5.200 5.253 1.00 95.56 82 PHE A O 1
ATOM 595 N N . VAL A 1 83 ? 8.602 4.069 4.305 1.00 95.81 83 VAL A N 1
ATOM 596 C CA . VAL A 1 83 ? 8.444 2.861 5.132 1.00 95.81 83 VAL A CA 1
ATOM 597 C C . VAL A 1 83 ? 8.744 3.138 6.604 1.00 95.81 83 VAL A C 1
ATOM 599 O O . VAL A 1 83 ? 8.037 2.642 7.473 1.00 95.81 83 VAL A O 1
ATOM 602 N N . MET A 1 84 ? 9.758 3.944 6.907 1.00 96.06 84 MET A N 1
ATOM 603 C CA . MET A 1 84 ? 10.154 4.188 8.296 1.00 96.06 84 MET A CA 1
ATOM 604 C C . MET A 1 84 ? 9.294 5.239 8.996 1.00 96.06 84 MET A C 1
ATOM 606 O O . MET A 1 84 ? 9.184 5.199 10.216 1.00 96.06 84 MET A O 1
ATOM 610 N N . ASN A 1 85 ? 8.674 6.166 8.259 1.00 96.00 85 ASN A N 1
ATOM 611 C CA . ASN A 1 85 ? 7.916 7.266 8.862 1.00 96.00 85 ASN A CA 1
ATOM 612 C C . ASN A 1 85 ? 6.420 7.169 8.575 1.00 96.00 85 ASN A C 1
ATOM 614 O O . ASN A 1 85 ? 5.603 7.249 9.484 1.00 96.00 85 ASN A O 1
ATOM 618 N N . ILE A 1 86 ? 6.039 6.993 7.312 1.00 95.19 86 ILE A N 1
ATOM 619 C CA . ILE A 1 86 ? 4.636 7.099 6.902 1.00 95.19 86 ILE A CA 1
ATOM 620 C C . ILE A 1 86 ? 3.883 5.810 7.231 1.00 95.19 86 ILE A C 1
ATOM 622 O O . ILE A 1 86 ? 2.796 5.868 7.800 1.00 95.19 86 ILE A O 1
ATOM 626 N N . PHE A 1 87 ? 4.466 4.644 6.946 1.00 96.00 87 PHE A N 1
ATOM 627 C CA . PHE A 1 87 ? 3.842 3.354 7.254 1.00 96.00 87 PHE A CA 1
ATOM 628 C C . PHE A 1 87 ? 3.472 3.167 8.743 1.00 96.00 87 PHE A C 1
ATOM 630 O O . PHE A 1 87 ? 2.313 2.837 9.006 1.00 96.00 87 PHE A O 1
ATOM 637 N N . PRO A 1 88 ? 4.356 3.404 9.737 1.00 94.94 88 PRO A N 1
ATOM 638 C CA . PRO A 1 88 ? 3.980 3.235 11.143 1.00 94.94 88 PRO A CA 1
ATOM 639 C C . PRO A 1 88 ? 2.922 4.245 11.603 1.00 94.94 88 PRO A C 1
ATOM 641 O O . PRO A 1 88 ? 2.051 3.899 12.402 1.00 94.94 88 PRO A O 1
ATOM 644 N N . LEU A 1 89 ? 2.943 5.473 11.074 1.00 96.31 89 LEU A N 1
ATOM 645 C CA . LEU A 1 89 ? 1.907 6.466 11.364 1.00 96.31 89 LEU A CA 1
ATOM 646 C C . LEU A 1 89 ? 0.549 6.043 10.797 1.00 96.31 89 LEU A C 1
ATOM 648 O O . LEU A 1 89 ? -0.458 6.146 11.494 1.00 96.31 89 LEU A O 1
ATOM 652 N N . LEU A 1 90 ? 0.522 5.513 9.572 1.00 95.56 90 LEU A N 1
ATOM 653 C CA . LEU A 1 90 ? -0.689 4.946 8.978 1.00 95.56 90 LEU A CA 1
ATOM 654 C C . LEU A 1 90 ? -1.203 3.743 9.771 1.00 95.56 90 LEU A C 1
ATOM 656 O O . LEU A 1 90 ? -2.411 3.604 9.928 1.00 95.56 90 LEU A O 1
ATOM 660 N N . TRP A 1 91 ? -0.315 2.902 10.306 1.00 93.69 91 TRP A N 1
ATOM 661 C CA . TRP A 1 91 ? -0.709 1.790 11.172 1.00 93.69 91 TRP A CA 1
ATOM 662 C C . TRP A 1 91 ? -1.344 2.281 12.477 1.00 93.69 91 TRP A C 1
ATOM 664 O O . TRP A 1 91 ? -2.410 1.807 12.861 1.00 93.69 91 TRP A O 1
ATOM 674 N N . SER A 1 92 ? -0.732 3.273 13.129 1.00 93.69 92 SER A N 1
ATOM 675 C CA . SER A 1 92 ? -1.279 3.907 14.335 1.00 93.69 92 SER A CA 1
ATOM 676 C C . SER A 1 92 ? -2.646 4.555 14.074 1.00 93.69 92 SER A C 1
ATOM 678 O O . SER A 1 92 ? -3.598 4.330 14.821 1.00 93.69 92 SER A O 1
ATOM 680 N N . LEU A 1 93 ? -2.774 5.281 12.958 1.00 95.19 93 LEU A N 1
ATOM 681 C CA . LEU A 1 93 ? -4.045 5.842 12.496 1.00 95.19 93 LEU A CA 1
ATOM 682 C C . LEU A 1 93 ? -5.066 4.748 12.160 1.00 95.19 93 LEU A C 1
ATOM 684 O O . LEU A 1 93 ? -6.252 4.917 12.394 1.00 95.19 93 LEU A O 1
ATOM 688 N N . GLY A 1 94 ? -4.631 3.615 11.615 1.00 93.75 94 GLY A N 1
ATOM 689 C CA . GLY A 1 94 ? -5.499 2.466 11.393 1.00 93.75 94 GLY A CA 1
ATOM 690 C C . GLY A 1 94 ? -6.058 1.954 12.715 1.00 93.75 94 GLY A C 1
ATOM 691 O O . GLY A 1 94 ? -7.274 1.875 12.871 1.00 93.75 94 GLY A O 1
ATOM 692 N N . LEU A 1 95 ? -5.179 1.673 13.682 1.00 93.69 95 LEU A N 1
ATOM 693 C CA . LEU A 1 95 ? -5.544 1.172 15.008 1.00 93.69 95 LEU A CA 1
ATOM 694 C C . LEU A 1 95 ? -6.470 2.117 15.783 1.00 93.69 95 LEU A C 1
ATOM 696 O O . LEU A 1 95 ? -7.287 1.627 16.560 1.00 93.69 95 LEU A O 1
ATOM 700 N N . SER A 1 96 ? -6.404 3.434 15.566 1.00 93.50 96 SER A N 1
ATOM 701 C CA . SER A 1 96 ? -7.281 4.389 16.257 1.00 93.50 96 SER A CA 1
ATOM 702 C C . SER A 1 96 ? -8.768 4.206 15.927 1.00 93.50 96 SER A C 1
ATOM 704 O O . SER A 1 96 ? -9.613 4.599 16.733 1.00 93.50 96 SER A O 1
ATOM 706 N N . PHE A 1 97 ? -9.110 3.564 14.803 1.00 95.75 97 PHE A N 1
ATOM 707 C CA . PHE A 1 97 ? -10.492 3.206 14.460 1.00 95.75 97 PHE A CA 1
ATOM 708 C C . PHE A 1 97 ? -10.960 1.871 15.068 1.00 95.75 97 PHE A C 1
ATOM 710 O O . PHE A 1 97 ? -12.118 1.475 14.899 1.00 95.75 97 PHE A O 1
ATOM 717 N N . PHE A 1 98 ? -10.082 1.151 15.769 1.00 95.00 98 PHE A N 1
ATOM 718 C CA . PHE A 1 98 ? -10.381 -0.135 16.396 1.00 95.00 98 PHE A CA 1
ATOM 719 C C . PHE A 1 98 ? -10.289 -0.036 17.922 1.00 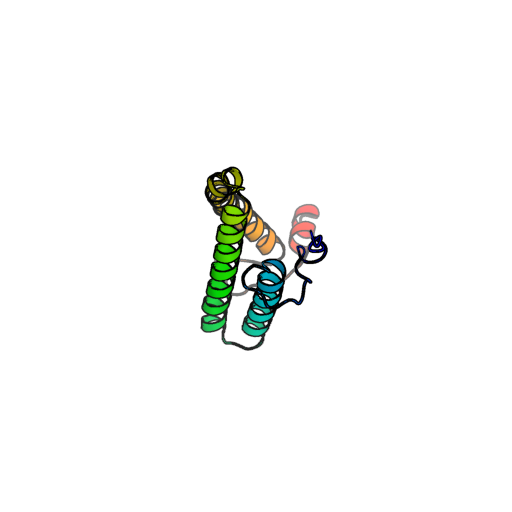95.00 98 PHE A C 1
ATOM 721 O O . PHE A 1 98 ? -9.511 0.730 18.484 1.00 95.00 98 PHE A O 1
ATOM 728 N N . ALA A 1 99 ? -11.072 -0.850 18.625 1.00 92.25 99 ALA A N 1
ATOM 729 C CA . ALA A 1 99 ? -10.899 -1.093 20.053 1.00 92.25 99 ALA A CA 1
ATOM 730 C C . ALA A 1 99 ? -9.751 -2.093 20.252 1.00 92.25 99 ALA A C 1
ATOM 73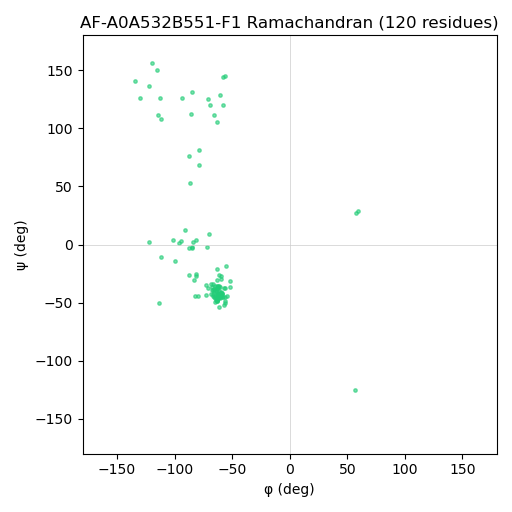2 O O . ALA A 1 99 ? -9.975 -3.254 20.592 1.00 92.25 99 ALA A O 1
ATOM 733 N N . TYR A 1 100 ? -8.529 -1.651 19.955 1.00 89.94 100 TYR A N 1
ATOM 734 C CA . TYR A 1 100 ? -7.326 -2.468 20.051 1.00 89.94 100 TYR A CA 1
ATOM 735 C C . TYR A 1 100 ? -6.766 -2.462 21.478 1.00 89.94 100 TYR A C 1
ATOM 737 O O . TYR A 1 100 ? -6.566 -1.405 22.073 1.00 89.94 100 TYR A O 1
ATOM 745 N N . GLN A 1 101 ? -6.469 -3.646 22.015 1.00 87.25 101 GLN A N 1
ATOM 746 C CA . GLN A 1 101 ? -5.741 -3.814 23.272 1.00 87.25 101 GLN A CA 1
ATOM 747 C C . GLN A 1 101 ? -4.604 -4.806 23.051 1.00 87.25 101 GLN A C 1
ATOM 749 O O . GLN A 1 101 ? -4.852 -5.929 22.635 1.00 87.25 101 GLN A O 1
ATOM 754 N N . ALA A 1 102 ? -3.367 -4.433 23.386 1.00 86.88 102 ALA A N 1
ATOM 755 C CA . ALA A 1 102 ? -2.206 -5.303 23.166 1.00 86.88 102 ALA A CA 1
ATOM 756 C C . ALA A 1 102 ? -2.282 -6.636 23.939 1.00 86.88 102 ALA A C 1
ATOM 758 O O . ALA A 1 102 ? -1.708 -7.631 23.512 1.00 86.88 102 ALA A O 1
ATOM 759 N N . ASN A 1 103 ? -3.008 -6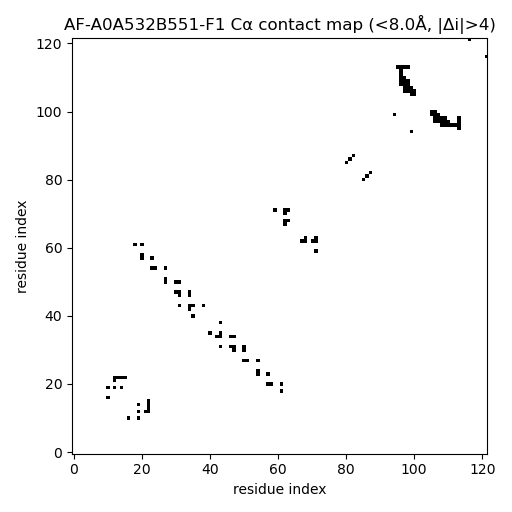.658 25.062 1.00 89.31 103 ASN A N 1
ATOM 760 C CA . ASN A 1 103 ? -3.191 -7.847 25.896 1.00 89.31 103 ASN A CA 1
ATOM 761 C C . ASN A 1 103 ? -4.377 -8.730 25.456 1.00 89.31 103 ASN A C 1
ATOM 763 O O . ASN A 1 103 ? -4.627 -9.771 26.057 1.00 89.31 103 ASN A O 1
ATOM 767 N N . GLN A 1 104 ? -5.145 -8.322 24.441 1.00 87.00 104 GLN A N 1
ATOM 768 C CA . GLN A 1 104 ? -6.283 -9.089 23.938 1.00 87.00 104 GLN A CA 1
ATOM 769 C C . GLN A 1 104 ? -6.098 -9.388 22.452 1.00 87.00 104 GLN A C 1
ATOM 771 O O . GLN A 1 104 ? -5.750 -8.520 21.663 1.00 87.00 104 GLN A O 1
ATOM 776 N N . GLN A 1 105 ? -6.394 -10.619 22.042 1.00 79.25 105 GLN A N 1
ATOM 777 C CA . GLN A 1 105 ? -6.320 -11.014 20.629 1.00 79.25 105 GLN A CA 1
ATOM 778 C C . GLN A 1 105 ? -7.557 -10.599 19.815 1.00 79.25 105 GLN A C 1
ATOM 780 O O . GLN A 1 105 ? -7.671 -10.945 18.642 1.00 79.25 105 GLN A O 1
ATOM 785 N N . THR A 1 106 ? -8.504 -9.876 20.419 1.00 84.38 106 THR A N 1
ATOM 786 C CA . THR A 1 106 ? -9.707 -9.409 19.728 1.00 84.38 106 THR A CA 1
ATOM 787 C C . THR A 1 106 ? -9.494 -8.004 19.173 1.00 84.38 106 THR A C 1
ATOM 789 O O . THR A 1 106 ? -9.115 -7.082 19.891 1.00 84.38 106 THR A O 1
ATOM 792 N N . ILE A 1 107 ? -9.739 -7.843 17.874 1.00 88.88 107 ILE A N 1
ATOM 793 C CA . ILE A 1 107 ? -9.691 -6.556 17.182 1.00 88.88 107 ILE A CA 1
ATOM 794 C C . ILE A 1 107 ? -11.114 -6.248 16.729 1.00 88.88 107 ILE A C 1
ATOM 796 O O . ILE A 1 107 ? -11.655 -6.930 15.859 1.00 88.88 107 ILE A O 1
ATOM 800 N N . ARG A 1 108 ? -11.739 -5.228 17.326 1.00 90.44 108 ARG A N 1
ATOM 801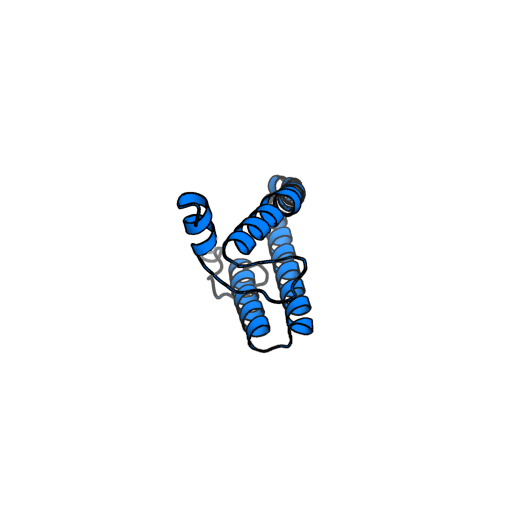 C CA . ARG A 1 108 ? -13.098 -4.798 16.969 1.00 90.44 108 ARG A CA 1
ATOM 802 C C . ARG A 1 108 ? -13.066 -3.426 16.323 1.00 90.44 108 ARG A C 1
ATOM 804 O O . ARG A 1 108 ? -12.551 -2.486 16.918 1.00 90.44 108 ARG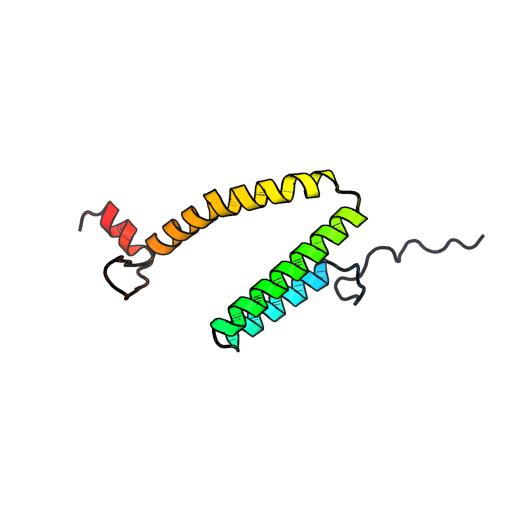 A O 1
ATOM 811 N N . PHE A 1 109 ? -13.650 -3.295 15.138 1.00 94.25 109 PHE A N 1
ATOM 812 C CA . PHE A 1 109 ? -13.813 -1.996 14.492 1.00 94.25 109 PHE A CA 1
ATOM 813 C C . PHE A 1 109 ? -14.869 -1.170 15.236 1.00 94.25 109 PHE A C 1
ATOM 815 O O . PHE A 1 109 ? -15.987 -1.642 15.444 1.00 94.25 109 PHE A O 1
ATOM 822 N N . VAL A 1 110 ? -14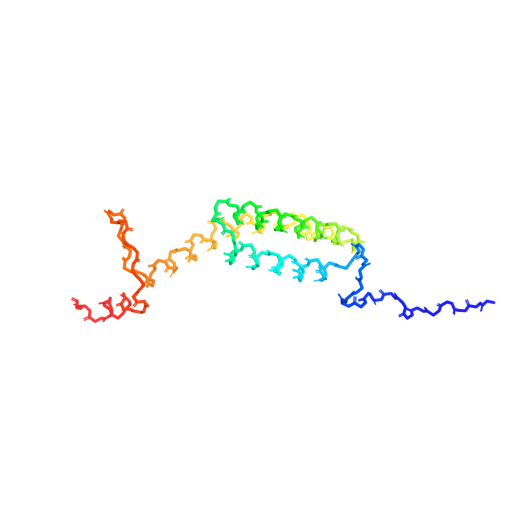.509 0.042 15.660 1.00 94.81 110 VAL A N 1
ATOM 823 C CA . VAL A 1 110 ? -15.397 0.976 16.382 1.00 94.81 110 VAL A CA 1
ATOM 824 C C . VAL A 1 110 ? -15.547 2.321 15.665 1.00 94.81 110 VAL A C 1
ATOM 826 O O . VAL A 1 110 ? -16.235 3.214 16.160 1.00 94.81 110 VAL A O 1
ATOM 829 N N . GLY A 1 111 ? -14.918 2.478 14.495 1.00 94.31 111 GLY A N 1
ATOM 830 C CA . GLY A 1 111 ? -14.953 3.709 13.716 1.00 94.31 111 GLY A CA 1
ATOM 831 C C . GLY A 1 111 ? -14.458 4.897 14.538 1.00 94.31 111 GLY A C 1
ATOM 832 O O . GLY A 1 111 ? -13.372 4.861 15.108 1.00 94.31 111 GLY A O 1
ATOM 833 N N . LEU A 1 112 ? -15.270 5.950 14.630 1.00 95.44 112 LEU A N 1
ATOM 834 C CA . LEU A 1 112 ? -14.916 7.175 15.354 1.00 95.44 112 LEU A CA 1
ATOM 835 C C . LEU A 1 112 ? -15.179 7.116 16.868 1.00 95.44 112 LEU A C 1
ATOM 837 O O . LEU A 1 112 ? -14.931 8.104 17.557 1.00 95.44 112 LEU A O 1
ATOM 841 N N . GLY A 1 113 ? -15.656 5.988 17.407 1.00 94.38 113 GLY A N 1
ATOM 842 C CA . GLY A 1 113 ? -16.045 5.881 18.819 1.00 94.38 113 GLY A CA 1
ATOM 843 C C . GLY A 1 113 ? -14.929 6.256 19.800 1.00 94.38 113 GLY A C 1
ATOM 844 O O . GLY A 1 113 ? -15.184 6.942 20.785 1.00 94.38 113 GLY A O 1
ATOM 845 N N . ASN A 1 114 ? -13.679 5.895 19.492 1.00 93.50 114 ASN A N 1
ATOM 846 C CA . ASN A 1 114 ? -12.520 6.266 20.310 1.00 93.50 114 ASN A CA 1
ATOM 847 C C . ASN A 1 114 ? -12.306 7.789 20.371 1.00 93.50 114 ASN A C 1
ATOM 849 O O . ASN A 1 114 ? -11.944 8.315 21.418 1.00 93.50 114 ASN A O 1
ATOM 853 N N . TYR A 1 115 ? -12.562 8.503 19.273 1.00 95.25 115 TYR A N 1
ATOM 854 C CA . TYR A 1 115 ? -12.429 9.959 19.219 1.00 95.25 115 TYR A CA 1
ATOM 855 C C . TYR A 1 115 ? -13.547 10.658 19.986 1.00 95.25 115 TYR A C 1
ATOM 857 O O . TYR A 1 115 ? -13.268 11.577 20.748 1.00 95.25 115 TYR A O 1
ATOM 865 N N . VAL A 1 116 ? -14.795 10.197 19.827 1.00 95.31 116 VAL A N 1
ATOM 866 C CA . VAL A 1 116 ? -15.940 10.722 20.591 1.00 95.31 116 VAL A CA 1
ATOM 867 C C . VAL A 1 116 ? -15.665 10.588 22.084 1.00 95.31 116 VAL A C 1
ATOM 869 O O . VAL A 1 116 ? -15.743 11.579 22.795 1.00 95.31 116 VAL A O 1
ATOM 872 N N . ARG A 1 117 ? -15.222 9.407 22.527 1.00 93.44 117 ARG A N 1
ATOM 873 C CA . ARG A 1 117 ? -14.900 9.133 23.929 1.00 93.44 117 ARG A CA 1
ATOM 874 C C . ARG A 1 117 ? -13.860 10.094 24.514 1.00 93.44 117 ARG A C 1
ATOM 876 O O . ARG A 1 117 ? -14.037 10.608 25.611 1.00 93.44 117 ARG A O 1
ATOM 883 N N . ILE A 1 118 ? -12.780 10.354 23.773 1.00 93.25 118 ILE A N 1
ATOM 884 C CA . ILE A 1 118 ? -11.728 11.293 24.199 1.00 93.25 118 ILE A CA 1
ATOM 885 C C . ILE A 1 118 ? -12.273 12.725 24.297 1.00 93.25 118 ILE A C 1
ATOM 887 O O . ILE A 1 118 ? -11.856 13.483 25.167 1.00 93.25 118 ILE A O 1
ATOM 891 N N . LEU A 1 119 ? -13.194 13.102 23.407 1.00 95.62 119 LEU A N 1
ATOM 892 C CA . LEU A 1 119 ? -13.767 14.446 23.367 1.00 95.62 119 LEU A CA 1
ATOM 893 C C . LEU A 1 119 ? -14.894 14.653 24.392 1.00 95.62 119 LEU A C 1
ATOM 895 O O . LEU A 1 119 ? -15.093 15.788 24.823 1.00 95.62 119 LEU A O 1
ATOM 899 N N . THR A 1 120 ? -15.617 13.600 24.789 1.00 95.06 120 THR A N 1
ATOM 900 C CA . THR A 1 120 ? -16.745 13.688 25.736 1.00 95.06 120 THR A CA 1
ATOM 901 C C . THR A 1 120 ? -16.395 13.290 27.170 1.00 95.06 120 THR A C 1
ATOM 903 O O . THR A 1 120 ? -17.123 13.675 28.077 1.00 95.06 120 THR A O 1
ATOM 906 N N . ASN A 1 121 ? -15.248 12.636 27.404 1.00 80.62 121 ASN A N 1
ATOM 907 C CA . ASN A 1 121 ? -14.807 12.131 28.717 1.00 80.62 121 ASN A CA 1
ATOM 908 C C . ASN A 1 121 ? -15.765 11.108 29.371 1.00 80.62 121 ASN A C 1
ATOM 910 O O . ASN A 1 121 ? -15.788 11.002 30.597 1.00 80.62 121 ASN A O 1
ATOM 914 N N . ASP A 1 122 ? -16.516 10.345 28.568 1.00 61.38 122 ASP A N 1
ATOM 915 C CA . ASP A 1 122 ? -17.313 9.188 29.026 1.00 61.38 122 ASP A CA 1
ATOM 916 C C . ASP A 1 122 ? -16.473 7.888 29.137 1.00 61.38 122 ASP A C 1
ATOM 918 O O . ASP A 1 122 ? -16.695 7.093 30.079 1.00 61.38 122 ASP A O 1
#

Radius of gyration: 22.06 Å; Cα contacts (8 Å, |Δi|>4): 67; chains: 1; bounding box: 36×33×79 Å

Mean predicted aligned error: 9.71 Å

Sequence (122 aa):
MTAVSSTLLTPRLTAVVAHNWKLAIAVAVVVSAISMAGLPAAVSFWVVGATAALVAAAFTVNAYRRHYFGALLVAPAIAVLFVMNIFPLLWSLGLSFFAYQANQQTIRFVGLGNYVRILTND

Secondary structure (DSSP, 8-state):
-----GGGSS--TT---TT-HHHHHHHHHHHHHHHHHHS-HHHHHHHHHHHHHHHHHHHHHHHHHTT-HHHHHHHHHHHHHIIIIIHHHHHHHHHTTB---TT-S---B-TTHHHHHHHHT-

Solvent-accessible surface area (backbone atoms only — not comparable to full-atom values): 7230 Å² total; per-residue (Å²): 137,84,82,76,75,78,85,75,79,67,79,57,75,81,50,93,49,100,82,40,56,68,39,50,47,54,50,36,53,51,54,36,54,51,32,62,75,74,44,60,68,79,56,23,52,57,52,39,51,50,38,52,51,52,45,51,49,46,50,50,54,50,33,57,74,67,69,41,57,70,58,64,70,47,45,63,58,52,50,51,50,41,57,73,51,49,49,57,50,51,49,54,59,53,47,55,30,30,59,68,45,97,94,48,96,59,79,42,82,50,52,64,52,58,57,53,39,72,74,68,73,116